Protein AF-A0A7L3HMF3-F1 (afdb_monomer_lite)

Foldseek 3Di:
DVLVVVLVVLLVLLQVQDPPPDPSVVVNLCCCLVVLAFHSVHVCSNVPHPVCVPQAGDCSFFPDNVLQDSVLRNDPVSVVVGGRD

Sequence (85 aa):
QIKTNFESNLNLALKNYNVTADRHSEAVDTIQRTLHCCGVQDYSDWERTEYFSQRGIPRSCCKNQNDCSEEDLKDPNKAKLKVFV

Organism: NCBI:txid245048

pLDDT: mean 91.2, std 7.06, range [63.47, 97.44]

Secondary structure (DSSP, 8-state):
-HHHHHHHHHHHHHHT---SS-HHHHHHHHHHHHHT--SSSSGGGGGGSHHHHHH-S-GGGBS-TTS--HHHHHSHHHHHHHB--

InterPro domains:
  IPR008952 Tetraspanin, EC2 domain superfamily [G3DSA:1.10.1450.10] (1-79)
  IPR008952 Tetraspanin, EC2 domain superfamily [SSF48652] (1-68)
  IPR018499 Tetraspanin/Peripherin [PF00335] (4-72)

Structure (mmCIF, N/CA/C/O backbone):
data_AF-A0A7L3HMF3-F1
#
_entry.id   AF-A0A7L3HMF3-F1
#
loop_
_atom_site.group_PDB
_atom_site.id
_atom_site.type_symbol
_atom_site.label_atom_id
_atom_site.label_alt_id
_atom_site.label_comp_id
_atom_site.label_asym_id
_atom_site.label_entity_id
_atom_site.label_seq_id
_atom_site.pdbx_PDB_ins_code
_atom_site.Cartn_x
_atom_site.Cartn_y
_atom_site.Cartn_z
_atom_site.occupancy
_atom_site.B_iso_or_equiv
_atom_site.auth_seq_id
_atom_site.auth_comp_id
_atom_site.auth_asym_id
_atom_site.auth_atom_id
_atom_site.pdbx_PDB_model_num
ATOM 1 N N . GLN A 1 1 ? -14.878 6.346 20.656 1.00 63.84 1 GLN A N 1
ATOM 2 C CA . GLN A 1 1 ? -13.762 7.270 20.955 1.00 63.84 1 GLN A CA 1
ATOM 3 C C . GLN A 1 1 ? -12.410 6.654 20.596 1.00 63.84 1 GLN A C 1
ATOM 5 O O . GLN A 1 1 ? -11.769 7.190 19.711 1.00 63.84 1 GLN A O 1
ATOM 10 N N . ILE A 1 2 ? -12.002 5.508 21.163 1.00 82.31 2 ILE A N 1
ATOM 11 C CA . ILE A 1 2 ? -10.683 4.902 20.857 1.00 82.31 2 ILE A CA 1
ATOM 12 C C . ILE A 1 2 ? -10.507 4.565 19.364 1.00 82.31 2 ILE A C 1
ATOM 14 O O . ILE A 1 2 ? -9.507 4.956 18.772 1.00 82.31 2 ILE A O 1
ATOM 18 N N . LYS A 1 3 ? -11.498 3.907 18.740 1.00 80.62 3 LYS A N 1
ATOM 19 C CA . LYS A 1 3 ? -11.454 3.528 17.314 1.00 80.62 3 LYS A CA 1
ATOM 20 C C . LYS A 1 3 ? -11.219 4.731 16.389 1.00 80.62 3 LYS A C 1
ATOM 22 O O . LYS A 1 3 ? -10.292 4.720 15.596 1.00 80.62 3 LYS A O 1
ATOM 27 N N . THR A 1 4 ? -12.005 5.792 16.553 1.00 85.44 4 THR A N 1
ATOM 28 C CA . THR A 1 4 ? -11.926 7.001 15.719 1.00 85.44 4 THR A CA 1
ATOM 29 C C . THR A 1 4 ? -10.589 7.729 15.872 1.00 85.44 4 THR A C 1
ATOM 31 O O . THR A 1 4 ? -10.020 8.201 14.891 1.00 85.44 4 THR A O 1
ATOM 34 N N . ASN A 1 5 ? -10.047 7.788 17.094 1.00 89.19 5 ASN A N 1
ATOM 35 C CA . ASN A 1 5 ? -8.728 8.377 17.327 1.00 89.19 5 ASN A CA 1
ATOM 36 C C . ASN A 1 5 ? -7.621 7.548 16.664 1.00 89.19 5 ASN A C 1
ATOM 38 O O . ASN A 1 5 ? -6.695 8.114 16.086 1.00 89.19 5 ASN A O 1
ATOM 42 N N . PHE A 1 6 ? -7.724 6.219 16.727 1.00 88.75 6 PHE A N 1
ATOM 43 C CA . PHE A 1 6 ? -6.784 5.325 16.060 1.00 88.75 6 PHE A CA 1
ATOM 44 C C . PHE A 1 6 ? -6.831 5.491 14.535 1.00 88.75 6 PHE A C 1
ATOM 46 O O . PHE A 1 6 ? -5.787 5.699 13.923 1.00 88.75 6 PHE A O 1
ATOM 53 N N . GLU A 1 7 ? -8.024 5.501 13.935 1.00 91.25 7 GLU A N 1
ATOM 54 C CA . GLU A 1 7 ? -8.217 5.721 12.493 1.00 91.25 7 GLU A CA 1
ATOM 55 C C . GLU A 1 7 ? -7.643 7.070 12.037 1.00 91.25 7 GLU A C 1
ATOM 57 O O . GLU A 1 7 ? -6.937 7.137 11.032 1.00 91.25 7 GLU A O 1
ATOM 62 N N . SER A 1 8 ? -7.884 8.143 12.798 1.00 92.81 8 SER A N 1
ATOM 63 C CA . SER A 1 8 ? -7.345 9.471 12.487 1.00 92.81 8 SER A CA 1
ATOM 64 C C . SER A 1 8 ? -5.816 9.499 12.528 1.00 92.81 8 SER A C 1
ATOM 66 O O . SER A 1 8 ? -5.185 10.076 11.642 1.00 92.81 8 SER A O 1
ATOM 68 N N . ASN A 1 9 ? -5.209 8.875 13.540 1.00 91.44 9 ASN A N 1
ATOM 69 C CA . ASN A 1 9 ? -3.753 8.819 13.668 1.00 91.44 9 ASN A CA 1
ATOM 70 C C . ASN A 1 9 ? -3.120 7.951 12.577 1.00 91.44 9 ASN A C 1
ATOM 72 O O . ASN A 1 9 ? -2.097 8.335 12.012 1.00 91.44 9 ASN A O 1
ATOM 76 N N . LEU A 1 10 ? -3.742 6.817 12.242 1.00 91.94 10 LEU A N 1
ATOM 77 C CA . LEU A 1 10 ? -3.281 5.954 11.159 1.00 91.94 10 LEU A CA 1
ATOM 78 C C . LEU A 1 10 ? -3.371 6.675 9.808 1.00 91.94 10 LEU A C 1
ATOM 80 O O . LEU A 1 10 ? -2.419 6.638 9.039 1.00 91.94 10 LEU A O 1
ATOM 84 N N . ASN A 1 11 ? -4.448 7.420 9.551 1.00 93.56 11 ASN A N 1
ATOM 85 C CA . ASN A 1 11 ? -4.584 8.232 8.339 1.00 93.56 11 ASN A CA 1
ATOM 86 C C . ASN A 1 11 ? -3.448 9.263 8.194 1.00 93.56 11 ASN A C 1
ATOM 88 O O . ASN A 1 11 ? -2.901 9.450 7.109 1.00 93.56 11 ASN A O 1
ATOM 92 N N . LEU A 1 12 ? -3.064 9.928 9.289 1.00 92.06 12 LEU A N 1
ATOM 93 C CA . LEU A 1 12 ? -1.926 10.853 9.288 1.00 92.06 12 LEU A CA 1
ATOM 94 C C . LEU A 1 12 ? -0.602 10.126 9.021 1.00 92.06 12 LEU A C 1
ATOM 96 O O . LEU A 1 12 ? 0.232 10.634 8.276 1.00 92.06 12 LEU A O 1
ATOM 100 N N . ALA A 1 13 ? -0.416 8.940 9.600 1.00 92.12 13 ALA A N 1
ATOM 101 C CA . ALA A 1 13 ? 0.784 8.139 9.387 1.00 92.12 13 ALA A CA 1
ATOM 102 C C . ALA A 1 13 ? 0.913 7.665 7.927 1.00 92.12 13 ALA A C 1
ATOM 104 O O . ALA A 1 13 ? 1.997 7.752 7.363 1.00 92.12 13 ALA A O 1
ATOM 105 N N . LEU A 1 14 ? -0.190 7.254 7.292 1.00 93.06 14 LEU A N 1
ATOM 106 C CA . LEU A 1 14 ? -0.237 6.885 5.870 1.00 93.06 14 LEU A CA 1
ATOM 107 C C . LEU A 1 14 ? 0.123 8.058 4.954 1.00 93.06 14 LEU A C 1
ATOM 109 O O . LEU A 1 14 ? 0.894 7.891 4.017 1.00 93.06 14 LEU A O 1
ATOM 113 N N . LYS A 1 15 ? -0.388 9.261 5.239 1.00 90.69 15 LYS A N 1
ATOM 114 C CA . LYS A 1 15 ? -0.065 10.465 4.452 1.00 90.69 15 LYS A CA 1
ATOM 115 C C . LYS A 1 15 ? 1.406 10.861 4.532 1.00 90.69 15 LYS A C 1
ATOM 117 O O . LYS A 1 15 ? 1.939 11.377 3.560 1.00 90.69 15 LYS A O 1
ATOM 122 N N . ASN A 1 16 ? 2.038 10.623 5.679 1.00 89.75 16 ASN A N 1
ATOM 123 C CA . ASN A 1 16 ? 3.449 10.933 5.908 1.00 89.75 16 ASN A CA 1
ATOM 124 C C . ASN A 1 16 ? 4.384 9.760 5.571 1.00 89.75 16 ASN A C 1
ATOM 126 O O . ASN A 1 16 ? 5.595 9.879 5.749 1.00 89.75 16 ASN A O 1
ATOM 130 N N . TYR A 1 17 ? 3.840 8.631 5.112 1.00 91.88 17 TYR A N 1
ATOM 131 C CA . TYR A 1 17 ? 4.616 7.450 4.765 1.00 91.88 17 TYR A CA 1
ATOM 132 C C . TYR A 1 17 ? 5.498 7.741 3.549 1.00 91.88 17 TYR A C 1
ATOM 134 O O . TYR A 1 17 ? 5.002 8.091 2.478 1.00 91.88 17 TYR A O 1
ATOM 142 N N . ASN A 1 18 ? 6.812 7.592 3.706 1.00 80.69 18 ASN A N 1
ATOM 143 C CA . ASN A 1 18 ? 7.789 7.987 2.688 1.00 80.69 18 ASN A CA 1
ATOM 144 C C . ASN A 1 18 ? 8.889 6.931 2.445 1.00 80.69 18 ASN A C 1
ATOM 146 O O . ASN A 1 18 ? 9.804 7.185 1.665 1.00 80.69 18 ASN A O 1
ATOM 150 N N . VAL A 1 19 ? 8.826 5.762 3.105 1.00 68.06 19 VAL A N 1
ATOM 151 C CA . VAL A 1 19 ? 9.806 4.648 3.034 1.00 68.06 19 VAL A CA 1
ATOM 152 C C . VAL A 1 19 ? 11.232 4.980 3.466 1.00 68.06 19 VAL A C 1
ATOM 154 O O . VAL A 1 19 ? 12.019 4.058 3.699 1.00 68.06 19 VAL A O 1
ATOM 157 N N . THR A 1 20 ? 11.591 6.253 3.666 1.00 63.59 20 THR A N 1
ATOM 158 C CA . THR A 1 20 ? 12.780 6.548 4.466 1.00 63.59 20 THR A CA 1
ATOM 159 C C . THR A 1 20 ? 12.563 5.839 5.795 1.00 63.59 20 THR A C 1
ATOM 161 O O . THR A 1 20 ? 11.439 5.806 6.286 1.00 63.59 20 THR A O 1
ATOM 164 N N . ALA A 1 21 ? 13.581 5.152 6.307 1.00 63.47 21 ALA A N 1
ATOM 165 C CA . ALA A 1 21 ? 13.488 4.292 7.488 1.00 63.47 21 ALA A CA 1
ATOM 166 C C . ALA A 1 21 ? 13.245 5.097 8.787 1.00 63.47 21 ALA A C 1
ATOM 168 O O . ALA A 1 21 ? 13.907 4.898 9.804 1.00 63.47 21 ALA A O 1
ATOM 169 N N . ASP A 1 22 ? 12.337 6.068 8.736 1.00 79.81 22 ASP A N 1
ATOM 170 C CA . ASP A 1 22 ? 11.792 6.764 9.866 1.00 79.81 22 ASP A CA 1
ATOM 171 C C . ASP A 1 22 ? 10.863 5.829 10.647 1.00 79.81 22 ASP A C 1
ATOM 173 O O . ASP A 1 22 ? 10.268 4.867 10.147 1.00 79.81 22 ASP A O 1
ATOM 177 N N . ARG A 1 23 ? 10.765 6.121 11.941 1.00 83.06 23 ARG A N 1
ATOM 178 C CA . ARG A 1 23 ? 9.994 5.313 12.886 1.00 83.06 23 ARG A CA 1
ATOM 179 C C . ARG A 1 23 ? 8.497 5.308 12.562 1.00 83.06 23 ARG A C 1
ATOM 181 O O . ARG A 1 23 ? 7.782 4.441 13.054 1.00 83.06 23 ARG A O 1
ATOM 188 N N . HIS A 1 24 ? 8.009 6.268 11.774 1.00 85.62 24 HIS A N 1
ATOM 189 C CA . HIS A 1 24 ? 6.599 6.356 11.406 1.00 85.62 24 HIS A CA 1
ATOM 190 C C . HIS A 1 24 ? 6.258 5.340 10.318 1.00 85.62 24 HIS A C 1
ATOM 192 O O . HIS A 1 24 ? 5.280 4.606 10.462 1.00 85.62 24 HIS A O 1
ATOM 198 N N . SER A 1 25 ? 7.098 5.236 9.290 1.00 91.12 25 SER A N 1
ATOM 199 C CA . SER A 1 25 ? 6.970 4.247 8.225 1.00 91.12 25 SER A CA 1
ATOM 200 C C . SER A 1 25 ? 7.093 2.829 8.788 1.00 91.12 25 SER A C 1
ATOM 202 O O . SER A 1 25 ? 6.248 1.988 8.493 1.00 91.12 25 SER A O 1
ATOM 204 N N . GLU A 1 26 ? 8.050 2.581 9.694 1.00 91.75 26 GLU A N 1
ATOM 205 C CA . GLU A 1 26 ? 8.186 1.291 10.395 1.00 91.75 26 GLU A CA 1
ATOM 206 C C . GLU A 1 26 ? 6.955 0.946 11.253 1.00 91.75 26 GLU A C 1
ATOM 208 O O . GLU A 1 26 ? 6.520 -0.211 11.294 1.00 91.75 26 GLU A O 1
ATOM 213 N N . ALA A 1 27 ? 6.366 1.938 11.928 1.00 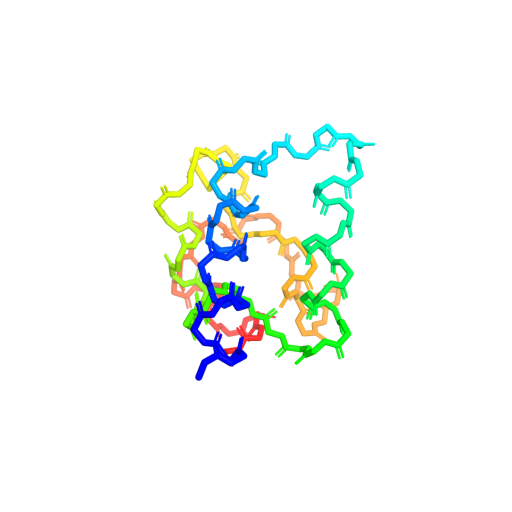92.12 27 ALA A N 1
ATOM 214 C CA . ALA A 1 27 ? 5.163 1.738 12.727 1.00 92.12 27 ALA A CA 1
ATOM 215 C C . ALA A 1 27 ? 3.953 1.369 11.857 1.00 92.12 27 ALA A C 1
ATOM 217 O O . ALA A 1 27 ? 3.242 0.423 12.195 1.00 92.12 27 ALA A O 1
ATOM 218 N N . VAL A 1 28 ? 3.739 2.061 10.730 1.00 94.88 28 VAL A N 1
ATOM 219 C CA . VAL A 1 28 ? 2.675 1.729 9.761 1.00 94.88 28 VAL A CA 1
ATOM 220 C C . VAL A 1 28 ? 2.841 0.296 9.268 1.00 94.88 28 VAL A C 1
ATOM 222 O O . VAL A 1 28 ? 1.920 -0.513 9.363 1.00 94.88 28 VAL A O 1
ATOM 225 N N . ASP A 1 29 ? 4.051 -0.032 8.837 1.00 95.12 29 ASP A N 1
ATOM 226 C CA . ASP A 1 29 ? 4.438 -1.352 8.367 1.00 95.12 29 ASP A CA 1
ATOM 227 C C . ASP A 1 29 ? 4.171 -2.455 9.405 1.00 95.12 29 ASP A C 1
ATOM 229 O O . ASP A 1 29 ? 3.673 -3.538 9.086 1.00 95.12 29 ASP A O 1
ATOM 233 N N . THR A 1 30 ? 4.498 -2.181 10.669 1.00 94.56 30 THR A N 1
ATOM 234 C CA . THR A 1 30 ? 4.281 -3.103 11.788 1.00 94.56 30 THR A CA 1
ATOM 235 C C . THR A 1 30 ? 2.798 -3.284 12.078 1.00 94.56 30 THR A C 1
ATOM 237 O O . THR A 1 30 ? 2.358 -4.418 12.267 1.00 94.56 30 THR A O 1
ATOM 240 N N . ILE A 1 31 ? 2.018 -2.201 12.075 1.00 94.81 31 ILE A N 1
ATOM 241 C CA . ILE A 1 31 ? 0.564 -2.245 12.266 1.00 94.81 31 ILE A CA 1
ATOM 242 C C . ILE A 1 31 ? -0.079 -3.108 11.178 1.00 94.81 31 ILE A C 1
ATOM 244 O O . ILE A 1 31 ? -0.829 -4.024 11.503 1.00 94.81 31 ILE A O 1
ATOM 248 N N . GLN A 1 32 ? 0.264 -2.875 9.911 1.00 96.12 32 GLN A N 1
ATOM 249 C CA . GLN A 1 32 ? -0.301 -3.606 8.774 1.00 96.12 32 GLN A CA 1
ATOM 250 C C . GLN A 1 32 ? -0.001 -5.102 8.832 1.00 96.12 32 GLN A C 1
ATOM 252 O O . GLN A 1 32 ? -0.912 -5.919 8.701 1.00 96.12 32 GLN A O 1
ATOM 257 N N . ARG A 1 33 ? 1.253 -5.472 9.121 1.00 95.31 33 ARG A N 1
ATOM 258 C CA . ARG A 1 33 ? 1.648 -6.880 9.270 1.00 95.31 33 ARG A CA 1
ATOM 259 C C . ARG A 1 33 ? 1.010 -7.545 10.485 1.00 95.31 33 ARG A C 1
ATOM 261 O O . ARG A 1 33 ? 0.626 -8.701 10.402 1.00 95.31 33 ARG A O 1
ATOM 268 N N . THR A 1 34 ? 0.907 -6.836 11.608 1.00 95.56 34 THR A N 1
ATOM 269 C CA . THR A 1 34 ? 0.411 -7.415 12.869 1.00 95.56 34 THR A CA 1
ATOM 270 C C . THR A 1 34 ? -1.103 -7.568 12.865 1.00 95.56 34 THR A C 1
ATOM 272 O O . THR A 1 34 ? -1.629 -8.559 13.365 1.00 95.56 34 THR A O 1
ATOM 275 N N . LEU A 1 35 ? -1.811 -6.580 12.317 1.00 94.69 35 LEU A N 1
ATOM 276 C CA . LEU A 1 35 ? -3.271 -6.564 12.279 1.00 94.69 35 LEU A CA 1
ATOM 277 C C . LEU A 1 35 ? -3.838 -7.165 10.991 1.00 94.69 35 LEU A C 1
ATOM 279 O O . LEU A 1 35 ? -5.057 -7.245 10.867 1.00 94.69 35 LEU A O 1
ATOM 283 N N . HIS A 1 36 ? -2.976 -7.575 10.053 1.00 95.69 36 HIS A N 1
ATOM 284 C CA . HIS A 1 36 ? -3.363 -8.022 8.715 1.00 95.69 36 HIS A CA 1
ATOM 285 C C . HIS A 1 36 ? -4.344 -7.045 8.057 1.00 95.69 36 HIS A C 1
ATOM 287 O O . HIS A 1 36 ? -5.406 -7.441 7.583 1.00 95.69 36 HIS A O 1
ATOM 293 N N . CYS A 1 37 ? -3.993 -5.759 8.063 1.00 95.50 37 CYS A N 1
ATOM 294 C CA . CYS A 1 37 ? -4.753 -4.702 7.406 1.00 95.50 37 CYS A CA 1
ATOM 295 C C . CYS A 1 37 ? -3.901 -4.019 6.337 1.00 95.50 37 CYS A C 1
ATOM 297 O O . CYS A 1 37 ? -2.673 -4.136 6.318 1.00 95.50 37 CYS A O 1
ATOM 299 N N . CYS A 1 38 ? -4.549 -3.278 5.448 1.00 96.38 38 CYS A N 1
ATOM 300 C CA . CYS A 1 38 ? -3.855 -2.455 4.478 1.00 96.38 38 CYS A CA 1
ATOM 301 C C . CYS A 1 38 ? -4.624 -1.160 4.280 1.00 96.38 38 CYS A C 1
ATOM 303 O O . CYS A 1 38 ? -5.580 -1.164 3.538 1.00 96.38 38 CYS A O 1
ATOM 305 N N . GLY A 1 39 ? -4.239 -0.073 4.947 1.00 95.31 39 GLY A N 1
ATOM 306 C CA . GLY A 1 39 ? -5.007 1.177 4.892 1.00 95.31 39 GLY A CA 1
ATOM 307 C C . GLY A 1 39 ? -5.712 1.476 6.213 1.00 95.31 39 GLY A C 1
ATOM 308 O O . GLY A 1 39 ? -5.500 0.779 7.208 1.00 95.31 39 GLY A O 1
ATOM 309 N N . VAL A 1 40 ? -6.528 2.529 6.234 1.00 94.69 40 VAL A N 1
ATOM 310 C CA . VAL A 1 40 ? -7.402 2.854 7.373 1.00 94.69 40 VAL A CA 1
ATOM 311 C C . VAL A 1 40 ? -8.716 2.089 7.257 1.00 94.69 40 VAL A C 1
ATOM 313 O O . VAL A 1 40 ? -9.185 1.521 8.239 1.00 94.69 40 VAL A O 1
ATOM 316 N N . GLN A 1 41 ? -9.308 2.109 6.066 1.00 93.31 41 GLN A N 1
ATOM 317 C CA . GLN A 1 41 ? -10.519 1.393 5.692 1.00 93.31 41 GLN A CA 1
ATOM 318 C C . GLN A 1 41 ? -10.171 0.175 4.845 1.00 93.31 41 GLN A C 1
ATOM 320 O O . GLN A 1 41 ? -10.600 -0.923 5.176 1.00 93.31 41 GLN A O 1
ATOM 325 N N . ASP A 1 42 ? -9.390 0.382 3.784 1.00 94.81 42 ASP A N 1
ATOM 326 C CA . ASP A 1 42 ? -8.931 -0.665 2.877 1.00 94.81 42 ASP A CA 1
ATOM 327 C C . ASP A 1 42 ? -7.720 -0.189 2.058 1.00 94.81 42 ASP A C 1
ATOM 329 O O . ASP A 1 42 ? -7.247 0.948 2.176 1.00 94.81 42 ASP A O 1
ATOM 333 N N . TYR A 1 43 ? -7.204 -1.085 1.215 1.00 95.44 43 TYR A N 1
ATOM 334 C CA . TYR A 1 43 ? -5.953 -0.884 0.490 1.00 95.44 43 TYR A CA 1
ATOM 335 C C . TYR A 1 43 ? -5.992 0.309 -0.477 1.00 95.44 43 TYR A C 1
ATOM 337 O O . TYR A 1 43 ? -4.932 0.839 -0.816 1.00 95.44 43 TYR A O 1
ATOM 345 N N . SER A 1 44 ? -7.179 0.761 -0.897 1.00 95.25 44 SER A N 1
ATOM 346 C CA . SER A 1 44 ? -7.346 1.920 -1.783 1.00 95.25 44 SER A CA 1
ATOM 347 C C . SER A 1 44 ? -7.013 3.245 -1.094 1.00 95.25 44 SER A C 1
ATOM 349 O O . SER A 1 44 ? -6.735 4.233 -1.772 1.00 95.25 44 SER A O 1
ATOM 351 N N . ASP A 1 45 ? -6.936 3.283 0.243 1.00 95.38 45 ASP A N 1
ATOM 352 C CA . ASP A 1 45 ? -6.481 4.475 0.969 1.00 95.38 45 ASP A CA 1
ATOM 353 C C . ASP A 1 45 ? -5.070 4.906 0.550 1.00 95.38 45 ASP A C 1
ATOM 355 O O . ASP A 1 45 ? -4.748 6.099 0.580 1.00 95.38 45 ASP A O 1
ATOM 359 N N . TRP A 1 46 ? -4.244 3.954 0.106 1.00 95.75 46 TRP A N 1
ATOM 360 C CA . TRP A 1 46 ? -2.910 4.233 -0.411 1.00 95.75 46 TRP A CA 1
ATOM 361 C C . TRP A 1 46 ? -2.939 5.081 -1.681 1.00 95.75 46 TRP A C 1
ATOM 363 O O . TRP A 1 46 ? -2.060 5.922 -1.833 1.00 95.75 46 TRP A O 1
ATOM 373 N N . GLU A 1 47 ? -3.965 4.976 -2.532 1.00 93.69 47 GLU A N 1
ATOM 374 C CA . GLU A 1 47 ? -4.083 5.753 -3.781 1.00 93.69 47 GLU A CA 1
ATOM 375 C C . GLU A 1 47 ? -4.104 7.273 -3.545 1.00 93.69 47 GLU A C 1
ATOM 377 O O . GLU A 1 47 ? -3.807 8.057 -4.444 1.00 93.69 47 GLU A O 1
ATOM 382 N N . ARG A 1 48 ? -4.423 7.704 -2.318 1.00 91.88 48 ARG A N 1
ATOM 383 C CA . ARG A 1 48 ? -4.440 9.116 -1.902 1.00 91.88 48 ARG A CA 1
ATOM 384 C C . ARG A 1 48 ? -3.115 9.599 -1.305 1.00 91.88 48 ARG A C 1
ATOM 386 O O . ARG A 1 48 ? -3.037 10.747 -0.869 1.00 91.88 48 ARG A O 1
ATOM 393 N N . THR A 1 49 ? -2.106 8.736 -1.225 1.00 92.50 49 THR A N 1
ATOM 394 C CA . THR A 1 49 ? -0.789 9.047 -0.654 1.00 92.50 49 THR A CA 1
ATOM 395 C C . THR A 1 49 ? 0.220 9.364 -1.753 1.00 92.50 49 THR A C 1
ATOM 397 O O . THR A 1 49 ? 0.164 8.805 -2.849 1.00 92.50 49 THR A O 1
ATOM 400 N N . GLU A 1 50 ? 1.196 10.221 -1.456 1.00 90.88 50 GLU A N 1
ATOM 401 C CA . GLU A 1 50 ? 2.300 10.488 -2.388 1.00 90.88 50 GLU A CA 1
ATOM 402 C C . GLU A 1 50 ? 3.121 9.222 -2.668 1.00 90.88 50 GLU A C 1
ATOM 404 O O . GLU A 1 50 ? 3.593 9.018 -3.788 1.00 90.88 50 GLU A O 1
ATOM 409 N N . TYR A 1 51 ? 3.229 8.331 -1.678 1.00 91.44 51 TYR A N 1
ATOM 410 C CA . TYR A 1 51 ? 3.929 7.057 -1.795 1.00 91.44 51 TYR A CA 1
ATOM 411 C C . TYR A 1 51 ? 3.409 6.190 -2.948 1.00 91.44 51 TYR A C 1
ATOM 413 O O . TYR A 1 51 ? 4.201 5.658 -3.736 1.00 91.44 51 TYR A O 1
ATOM 421 N N . PHE A 1 52 ? 2.084 6.091 -3.091 1.00 93.12 52 PHE A N 1
ATOM 422 C CA . PHE A 1 52 ? 1.468 5.241 -4.106 1.00 93.12 52 PHE A CA 1
ATOM 423 C C . PHE A 1 52 ? 1.876 5.628 -5.525 1.00 93.12 52 PHE A C 1
ATOM 425 O O . PHE A 1 52 ? 2.160 4.752 -6.340 1.00 93.12 52 PHE A O 1
ATOM 432 N N . SER A 1 53 ? 2.023 6.926 -5.798 1.00 88.62 53 SER A N 1
ATOM 433 C CA . SER A 1 53 ? 2.465 7.409 -7.113 1.00 88.62 53 SER A CA 1
ATOM 434 C C . SER A 1 53 ? 3.853 6.893 -7.522 1.00 88.62 53 SER A C 1
ATOM 436 O O . SER A 1 53 ? 4.151 6.792 -8.711 1.00 88.62 53 SER A O 1
ATOM 438 N N . GLN A 1 54 ? 4.697 6.529 -6.552 1.00 87.56 54 GLN A N 1
ATOM 439 C CA . GLN A 1 54 ? 6.071 6.084 -6.789 1.00 87.56 54 GLN A CA 1
ATOM 440 C C . GLN A 1 54 ? 6.202 4.556 -6.738 1.00 87.56 54 GLN A C 1
ATOM 442 O O . GLN A 1 54 ? 6.936 3.959 -7.533 1.00 87.56 54 GLN A O 1
ATOM 447 N N . ARG A 1 55 ? 5.513 3.912 -5.790 1.00 89.88 55 ARG A N 1
ATOM 448 C CA . ARG A 1 55 ? 5.743 2.503 -5.423 1.00 89.88 55 ARG A CA 1
ATOM 449 C C . ARG A 1 55 ? 4.476 1.652 -5.338 1.00 89.88 55 ARG A C 1
ATOM 451 O O . ARG A 1 55 ? 4.596 0.441 -5.194 1.00 89.88 55 ARG A O 1
ATOM 458 N N . GLY A 1 56 ? 3.295 2.249 -5.472 1.00 93.50 56 GLY A N 1
ATOM 459 C CA . GLY A 1 56 ? 2.027 1.560 -5.259 1.00 93.50 56 GLY A CA 1
ATOM 46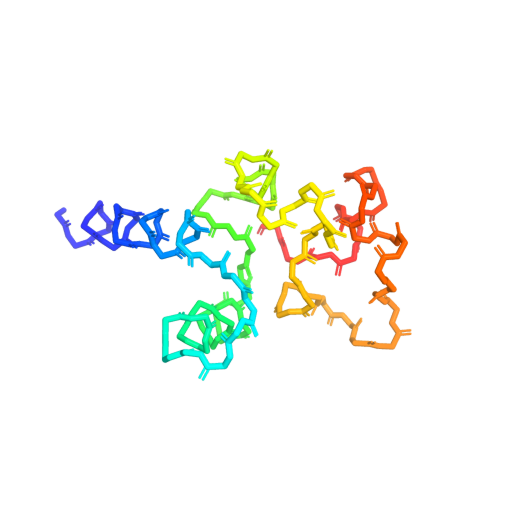0 C C . GLY A 1 56 ? 1.751 1.308 -3.775 1.00 93.50 56 GLY A C 1
ATOM 461 O O . GLY A 1 56 ? 2.036 2.143 -2.918 1.00 93.50 56 GLY A O 1
ATOM 462 N N . ILE A 1 57 ? 1.166 0.159 -3.463 1.00 95.81 57 ILE A N 1
ATOM 463 C CA . ILE A 1 57 ? 0.825 -0.236 -2.092 1.00 95.81 57 ILE A CA 1
ATOM 464 C C . ILE A 1 57 ? 2.062 -0.803 -1.365 1.00 95.81 57 ILE A C 1
ATOM 466 O O . ILE A 1 57 ? 2.833 -1.543 -1.975 1.00 95.81 57 ILE A O 1
ATOM 470 N N . PRO A 1 58 ? 2.282 -0.519 -0.066 1.00 95.50 58 PRO A N 1
ATOM 471 C CA . PRO A 1 58 ? 3.424 -1.061 0.670 1.00 95.50 58 PRO A CA 1
ATOM 472 C C . PRO A 1 58 ? 3.449 -2.591 0.745 1.00 95.50 58 PRO A C 1
ATOM 474 O O . PRO A 1 58 ? 2.419 -3.246 0.921 1.00 95.50 58 PRO A O 1
ATOM 477 N N . ARG A 1 59 ? 4.651 -3.184 0.736 1.00 94.62 59 ARG A N 1
ATOM 478 C CA . ARG A 1 59 ? 4.818 -4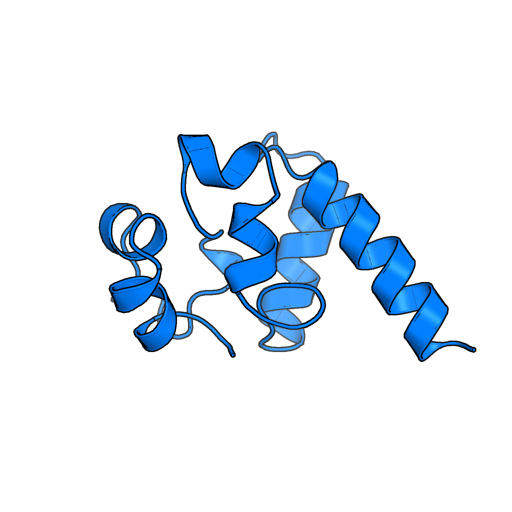.649 0.865 1.00 94.62 59 ARG A CA 1
ATOM 479 C C . ARG A 1 59 ? 4.407 -5.210 2.231 1.00 94.62 59 ARG A C 1
ATOM 481 O O . ARG A 1 59 ? 4.161 -6.409 2.369 1.00 94.62 59 ARG A O 1
ATOM 488 N N . SER A 1 60 ? 4.315 -4.363 3.248 1.00 95.31 60 SER A N 1
ATOM 489 C CA .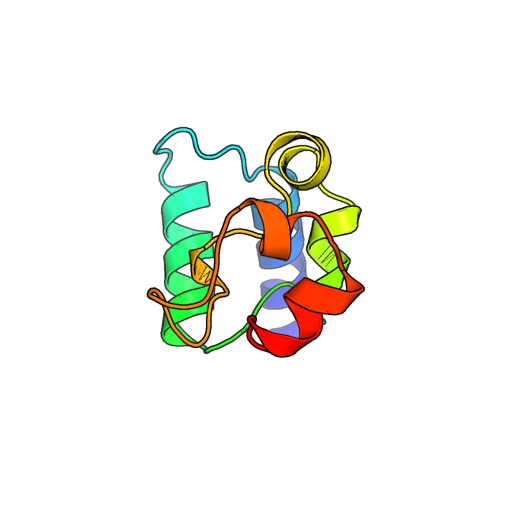 SER A 1 60 ? 3.746 -4.692 4.559 1.00 95.31 60 SER A CA 1
ATOM 490 C C . SER A 1 60 ? 2.275 -5.112 4.479 1.00 95.31 60 SER A C 1
ATOM 492 O O . SER A 1 60 ? 1.826 -5.873 5.333 1.00 95.31 60 SER A O 1
ATOM 494 N N . CYS A 1 61 ? 1.561 -4.718 3.421 1.00 96.75 61 CYS A N 1
ATOM 495 C CA . CYS A 1 61 ? 0.202 -5.167 3.146 1.00 96.75 61 CYS A CA 1
ATOM 496 C C . CYS A 1 61 ? 0.099 -6.566 2.511 1.00 96.75 61 CYS A C 1
ATOM 498 O O . CYS A 1 61 ? -1.009 -7.081 2.366 1.00 96.75 61 CYS A O 1
ATOM 500 N N . CYS A 1 62 ? 1.202 -7.169 2.059 1.00 97.19 62 CYS A N 1
ATOM 501 C CA . CYS A 1 62 ? 1.160 -8.414 1.293 1.00 97.19 62 CYS A CA 1
ATOM 502 C C . CYS A 1 62 ? 0.744 -9.613 2.153 1.00 97.19 62 CYS A C 1
ATOM 504 O O . CYS A 1 62 ? 1.382 -9.914 3.163 1.00 97.19 62 CYS A O 1
ATOM 506 N N . LYS A 1 63 ? -0.236 -10.385 1.667 1.00 96.00 63 LYS A N 1
ATOM 507 C CA . LYS A 1 63 ? -0.630 -11.682 2.247 1.00 96.00 63 LYS A CA 1
ATOM 508 C C . LYS A 1 63 ? 0.473 -12.732 2.108 1.00 96.00 63 LYS A C 1
ATOM 510 O O . LYS A 1 63 ? 0.658 -13.562 2.991 1.00 96.00 63 LYS A O 1
ATOM 515 N N . ASN A 1 64 ? 1.193 -12.705 0.986 1.00 95.00 64 ASN A N 1
ATOM 516 C CA . ASN A 1 64 ? 2.309 -13.599 0.698 1.00 95.00 64 ASN A CA 1
ATOM 517 C C . ASN A 1 64 ? 3.475 -12.794 0.120 1.00 95.00 64 ASN A C 1
ATOM 519 O O . ASN A 1 64 ? 3.368 -12.223 -0.961 1.00 95.00 64 ASN A O 1
ATOM 523 N N . GLN A 1 65 ? 4.608 -12.778 0.821 1.00 91.25 65 GLN A N 1
ATOM 524 C CA . GLN A 1 65 ? 5.784 -12.010 0.407 1.00 91.25 65 GLN A CA 1
ATOM 525 C C . GLN A 1 65 ? 6.412 -12.521 -0.900 1.00 91.25 65 GLN A C 1
ATOM 527 O O . GLN A 1 65 ? 7.066 -11.750 -1.596 1.00 91.25 65 GLN A O 1
ATOM 532 N N . ASN A 1 66 ? 6.193 -13.783 -1.275 1.00 93.12 66 ASN A N 1
ATOM 533 C CA . ASN A 1 66 ? 6.732 -14.350 -2.515 1.00 93.12 66 ASN A CA 1
ATOM 534 C C . ASN A 1 66 ? 5.861 -14.056 -3.746 1.00 93.12 66 ASN A C 1
ATOM 536 O O . ASN A 1 66 ? 6.315 -14.248 -4.868 1.00 93.12 66 ASN A O 1
ATOM 540 N N . ASP A 1 67 ? 4.623 -13.601 -3.543 1.00 93.44 67 ASP A N 1
ATOM 541 C CA . ASP A 1 67 ? 3.638 -13.350 -4.599 1.00 93.44 67 ASP A CA 1
ATOM 542 C C . ASP A 1 67 ? 3.048 -11.943 -4.438 1.00 93.44 67 ASP A C 1
ATOM 544 O O . ASP A 1 67 ? 1.851 -11.757 -4.239 1.00 93.44 67 ASP A O 1
ATOM 548 N N . CYS A 1 68 ? 3.926 -10.942 -4.393 1.00 93.25 68 CYS A N 1
ATOM 549 C CA . CYS A 1 68 ? 3.547 -9.554 -4.147 1.00 93.25 68 CYS A CA 1
ATOM 550 C C . CYS A 1 68 ? 4.638 -8.607 -4.663 1.00 93.25 68 CYS A C 1
ATOM 552 O O . CYS A 1 68 ? 5.433 -8.051 -3.893 1.00 93.25 68 CYS A O 1
ATOM 554 N N . SER A 1 69 ? 4.742 -8.532 -5.992 1.00 94.19 69 SER A N 1
ATOM 555 C CA . SER A 1 69 ? 5.735 -7.704 -6.680 1.00 94.19 69 SER A CA 1
ATOM 556 C C . SER A 1 69 ? 5.339 -6.223 -6.664 1.00 94.19 69 SER A C 1
ATOM 558 O O . SER A 1 69 ? 4.160 -5.896 -6.545 1.00 94.19 69 SER A O 1
ATOM 560 N N . GLU A 1 70 ? 6.308 -5.312 -6.815 1.00 91.38 70 GLU A N 1
ATOM 561 C CA . GLU A 1 70 ? 6.007 -3.871 -6.922 1.00 91.38 70 GLU A CA 1
ATOM 562 C C . GLU A 1 70 ? 5.083 -3.558 -8.113 1.00 91.38 70 GLU A C 1
ATOM 564 O O . GLU A 1 70 ? 4.251 -2.662 -8.027 1.00 91.38 70 GLU A O 1
ATOM 569 N N . GLU A 1 71 ? 5.181 -4.322 -9.203 1.00 93.12 71 GLU A N 1
ATOM 570 C CA . GLU A 1 71 ? 4.304 -4.182 -10.372 1.00 93.12 71 GLU A CA 1
ATOM 571 C C . GLU A 1 71 ? 2.845 -4.525 -10.037 1.00 93.12 71 GLU A C 1
ATOM 573 O O . GLU A 1 71 ? 1.929 -3.810 -10.442 1.00 93.12 71 GLU A O 1
ATOM 578 N N . ASP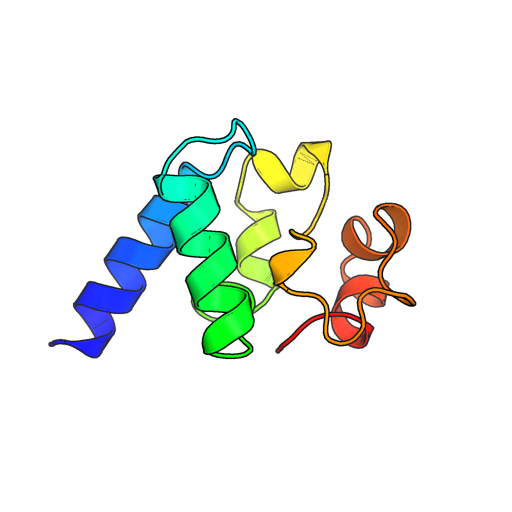 A 1 72 ? 2.613 -5.583 -9.253 1.00 94.69 72 ASP A N 1
ATOM 579 C CA . ASP A 1 72 ? 1.263 -5.938 -8.799 1.00 94.69 72 ASP A CA 1
ATOM 580 C C . ASP A 1 72 ? 0.706 -4.902 -7.820 1.00 94.69 72 ASP A C 1
ATOM 582 O O . ASP A 1 72 ? -0.494 -4.644 -7.815 1.00 94.69 72 ASP A O 1
ATOM 586 N N . LEU A 1 73 ? 1.572 -4.303 -7.000 1.00 95.19 73 LEU A N 1
ATOM 587 C CA . LEU A 1 73 ? 1.202 -3.314 -5.986 1.00 95.19 73 LEU A CA 1
ATOM 588 C C . LEU A 1 73 ? 0.881 -1.934 -6.573 1.00 95.19 73 LEU A C 1
ATOM 590 O O . LEU A 1 73 ? 0.216 -1.140 -5.910 1.00 95.19 73 LEU A O 1
ATOM 594 N N . LYS A 1 74 ? 1.319 -1.647 -7.802 1.00 95.31 74 LYS A N 1
ATOM 595 C CA . LYS A 1 74 ? 0.968 -0.425 -8.547 1.00 95.31 74 LYS A CA 1
ATOM 596 C C . LYS A 1 74 ? -0.360 -0.525 -9.297 1.00 95.31 74 LYS A C 1
ATOM 598 O O . LYS A 1 74 ? -0.909 0.504 -9.675 1.00 95.31 74 LYS A O 1
ATOM 603 N N . ASP A 1 75 ? -0.873 -1.733 -9.517 1.00 94.62 75 ASP A N 1
ATOM 604 C CA . ASP A 1 75 ? -2.154 -1.975 -10.186 1.00 94.62 75 ASP A CA 1
ATOM 605 C C . ASP A 1 75 ? -3.224 -2.341 -9.143 1.00 94.62 75 ASP A C 1
ATOM 607 O O . ASP A 1 75 ? -3.216 -3.468 -8.645 1.00 94.62 75 ASP A O 1
ATOM 611 N N . PRO A 1 76 ? -4.186 -1.451 -8.823 1.00 90.88 76 PRO A N 1
ATOM 612 C CA . PRO A 1 76 ? -5.215 -1.718 -7.816 1.00 90.88 76 PRO A CA 1
ATOM 613 C C . PRO A 1 76 ? -6.016 -3.006 -8.055 1.00 90.88 76 PRO A C 1
ATOM 615 O O . PRO A 1 76 ? -6.439 -3.659 -7.095 1.00 90.88 76 PRO A O 1
ATOM 618 N N . ASN A 1 77 ? -6.206 -3.411 -9.317 1.00 92.81 77 ASN A N 1
ATOM 619 C CA . ASN A 1 77 ? -6.950 -4.627 -9.650 1.00 92.81 77 ASN A CA 1
ATOM 620 C C . ASN A 1 77 ? -6.159 -5.887 -9.295 1.00 92.81 77 ASN A C 1
ATOM 622 O O . ASN A 1 77 ? -6.741 -6.877 -8.843 1.00 92.81 77 ASN A O 1
ATOM 626 N N . LYS A 1 78 ? -4.835 -5.851 -9.472 1.00 95.12 78 LYS A N 1
ATOM 627 C CA . LYS A 1 78 ? -3.944 -6.940 -9.061 1.00 95.12 78 LYS A CA 1
ATOM 628 C C . LYS A 1 78 ? -3.707 -6.904 -7.561 1.00 95.12 78 LYS A C 1
ATOM 630 O O . LYS A 1 78 ? -3.855 -7.935 -6.904 1.00 95.12 78 LYS A O 1
ATOM 635 N N . ALA A 1 79 ? -3.413 -5.726 -7.014 1.00 95.06 79 ALA A N 1
ATOM 636 C CA . ALA A 1 79 ? -3.103 -5.525 -5.608 1.00 95.06 79 ALA A CA 1
ATOM 637 C C . ALA A 1 79 ? -4.205 -6.079 -4.700 1.00 95.06 79 ALA A C 1
ATOM 639 O O . ALA A 1 79 ? -3.889 -6.807 -3.761 1.00 95.06 79 ALA A O 1
ATOM 640 N N . LYS A 1 80 ? -5.486 -5.876 -5.047 1.00 94.75 80 LYS A N 1
ATOM 641 C CA . LYS A 1 80 ? -6.654 -6.443 -4.342 1.00 94.75 80 LYS A CA 1
ATOM 642 C C . LYS A 1 80 ? -6.537 -7.942 -4.035 1.00 94.75 80 LYS A C 1
ATOM 644 O O . LYS A 1 80 ? -7.021 -8.416 -3.007 1.00 94.75 80 LYS A O 1
ATOM 649 N N . LEU A 1 81 ? -5.918 -8.706 -4.935 1.00 95.44 81 LEU A N 1
ATOM 650 C CA . LEU A 1 81 ? -5.741 -10.151 -4.786 1.00 95.44 81 LEU A CA 1
ATOM 651 C C . LEU A 1 81 ? -4.533 -10.503 -3.906 1.00 95.44 81 LEU A C 1
ATOM 653 O O . LEU A 1 81 ? -4.512 -11.574 -3.301 1.00 95.44 81 LEU A O 1
ATOM 657 N N . LYS A 1 82 ? -3.545 -9.607 -3.813 1.00 96.50 82 LYS A N 1
ATOM 658 C CA . LYS A 1 82 ? -2.256 -9.832 -3.141 1.00 96.50 82 LYS A CA 1
ATOM 659 C C . LYS A 1 82 ? -2.202 -9.283 -1.714 1.00 96.50 82 LYS A C 1
ATOM 661 O O . LYS A 1 82 ? -1.460 -9.817 -0.888 1.00 96.50 82 LYS A O 1
ATOM 666 N N . VAL A 1 83 ? -2.988 -8.251 -1.405 1.00 97.44 83 VAL A N 1
ATOM 667 C 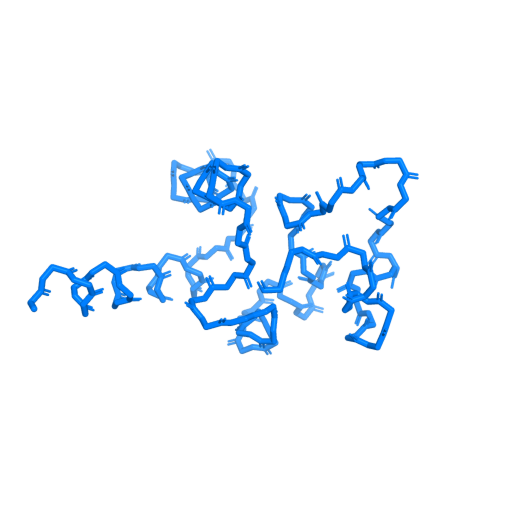CA . VAL A 1 83 ? -2.921 -7.517 -0.130 1.00 97.44 83 VAL A CA 1
ATOM 668 C C . VAL A 1 83 ? -4.067 -7.843 0.821 1.00 97.44 83 VAL A C 1
ATOM 670 O O . VAL A 1 83 ? -5.100 -8.375 0.405 1.00 97.44 83 VAL A O 1
ATOM 673 N N . PHE A 1 84 ? -3.875 -7.566 2.110 1.00 94.94 84 PHE A N 1
ATOM 674 C CA . PHE A 1 84 ? -4.946 -7.595 3.107 1.00 94.94 84 PHE A CA 1
ATOM 675 C C . PHE A 1 84 ? -6.076 -6.623 2.735 1.00 94.94 84 PHE A C 1
ATOM 677 O O . PHE A 1 84 ? -5.809 -5.564 2.171 1.00 94.94 84 PHE A O 1
ATOM 684 N N . VAL A 1 85 ? -7.322 -7.020 3.010 1.00 82.06 85 VAL A N 1
ATOM 685 C CA . VAL A 1 85 ? -8.532 -6.244 2.689 1.00 82.06 85 VAL A CA 1
ATOM 686 C C . VAL A 1 85 ? -9.092 -5.666 3.969 1.00 82.06 85 VAL A C 1
ATOM 688 O O . VAL A 1 85 ? -9.212 -6.459 4.930 1.00 82.06 85 VAL A O 1
#

Radius of gyration: 11.92 Å; chains: 1; bounding box: 27×25×31 Å